Protein AF-A0AAW0E9X4-F1 (afdb_monomer)

Secondary structure (DSSP, 8-state):
--------EEEE--GGGTTSGGGTTHHHHHHHHHHHS-TT--HHHHHHHH-HHHHHHEEEEEEEEE-TTTSSSEEEEEE-HHHHT-TT-EEEEEEEEEE--TT-TTBPPEEEEEEEEESS-SEEEEEEEEEBPPPS---TTPPPPP--EEEEEEEES-S------

Structure (mmCIF, N/CA/C/O backbone):
data_AF-A0AAW0E9X4-F1
#
_entry.id   AF-A0AAW0E9X4-F1
#
loop_
_atom_site.group_PDB
_atom_site.id
_atom_site.type_symbol
_atom_site.label_atom_id
_atom_site.label_alt_id
_atom_site.label_comp_id
_atom_site.label_asym_id
_atom_site.label_entity_id
_atom_site.label_seq_id
_atom_site.pdbx_PDB_ins_code
_atom_site.Cartn_x
_atom_site.Cartn_y
_atom_site.Cartn_z
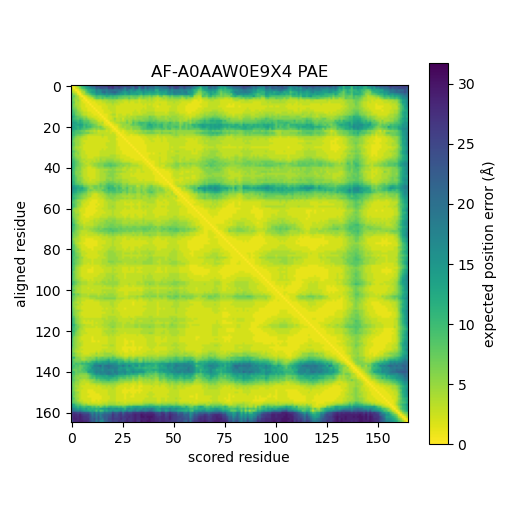_atom_site.occupancy
_atom_site.B_iso_or_equiv
_atom_site.auth_seq_id
_atom_site.auth_comp_id
_atom_site.auth_asym_id
_atom_site.auth_atom_id
_atom_site.pdbx_PDB_model_num
ATOM 1 N N . MET A 1 1 ? -12.246 -3.614 21.001 1.00 43.03 1 MET A N 1
ATOM 2 C CA . MET A 1 1 ? -12.297 -3.566 19.524 1.00 43.03 1 MET A CA 1
ATOM 3 C C . MET A 1 1 ? -10.905 -3.187 19.050 1.00 43.03 1 MET A C 1
ATOM 5 O O . MET A 1 1 ? -10.415 -2.148 19.472 1.00 43.03 1 MET A O 1
ATOM 9 N N . TYR A 1 2 ? -10.231 -4.057 18.302 1.00 52.62 2 TYR A N 1
ATOM 10 C CA . TYR A 1 2 ? -8.864 -3.814 17.832 1.00 52.62 2 TYR A CA 1
ATOM 11 C C . TYR A 1 2 ? -8.893 -2.970 16.558 1.00 52.62 2 TYR A C 1
ATOM 13 O O . TYR A 1 2 ? -9.818 -3.090 15.754 1.00 52.62 2 TYR A O 1
ATOM 21 N N . ARG A 1 3 ? -7.890 -2.111 16.378 1.00 55.78 3 ARG A N 1
ATOM 22 C CA . ARG A 1 3 ? -7.699 -1.325 15.158 1.00 55.78 3 ARG A CA 1
ATOM 23 C C . ARG A 1 3 ? -6.286 -1.575 14.663 1.00 55.78 3 ARG A C 1
ATOM 25 O O . ARG A 1 3 ? -5.348 -1.481 15.448 1.00 55.78 3 ARG A O 1
ATOM 32 N N . ALA A 1 4 ? -6.143 -1.886 13.378 1.00 64.44 4 ALA A N 1
ATOM 33 C CA . ALA A 1 4 ? -4.841 -1.833 12.733 1.00 64.44 4 ALA A CA 1
ATOM 34 C C . ALA A 1 4 ? -4.269 -0.420 12.933 1.00 64.44 4 ALA A C 1
ATOM 36 O O . ALA A 1 4 ? -4.937 0.564 12.608 1.00 64.44 4 ALA A O 1
ATOM 37 N N . ALA A 1 5 ? -3.078 -0.324 13.526 1.00 69.31 5 ALA A N 1
ATOM 38 C CA . ALA A 1 5 ? -2.412 0.956 13.772 1.00 69.31 5 ALA A CA 1
ATOM 39 C C . ALA A 1 5 ? -1.801 1.543 12.485 1.00 69.31 5 ALA A C 1
ATOM 41 O O . ALA A 1 5 ? -1.611 2.753 12.380 1.00 69.31 5 ALA A O 1
ATOM 42 N N . GLY A 1 6 ? -1.533 0.682 11.500 1.00 82.50 6 GLY A N 1
ATOM 43 C CA . GLY A 1 6 ? -0.983 1.023 10.197 1.00 82.50 6 GLY A CA 1
ATOM 44 C C . GLY A 1 6 ? -0.440 -0.219 9.492 1.00 82.50 6 GLY A C 1
ATOM 45 O O . GLY A 1 6 ? -0.751 -1.347 9.875 1.00 82.50 6 GLY A O 1
ATOM 46 N N . ALA A 1 7 ? 0.386 0.004 8.479 1.00 86.81 7 ALA A N 1
ATOM 47 C CA . ALA A 1 7 ? 1.160 -1.007 7.771 1.00 86.81 7 ALA A CA 1
ATOM 48 C C . ALA A 1 7 ? 2.507 -0.402 7.362 1.00 86.81 7 ALA A C 1
ATOM 50 O O . ALA A 1 7 ? 2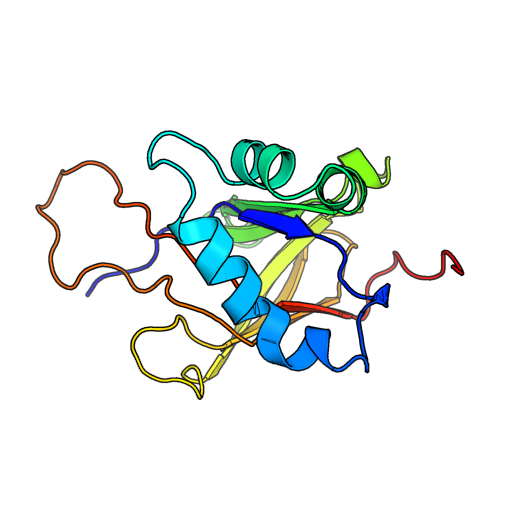.604 0.816 7.229 1.00 86.81 7 ALA A O 1
ATOM 51 N N . VAL A 1 8 ? 3.511 -1.250 7.141 1.00 90.75 8 VAL A N 1
ATOM 52 C CA . VAL A 1 8 ? 4.743 -0.907 6.421 1.00 90.75 8 VAL A CA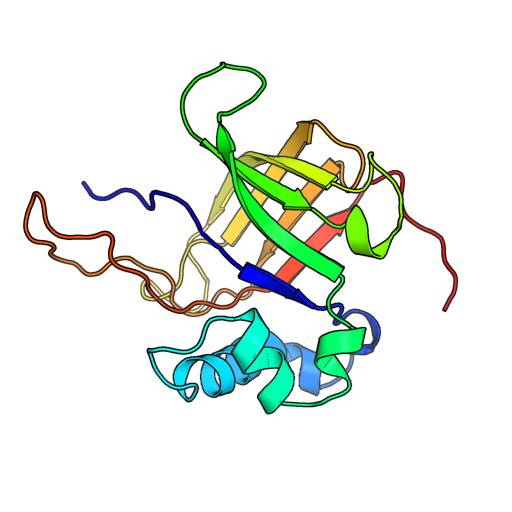 1
ATOM 53 C C . VAL A 1 8 ? 4.926 -1.959 5.334 1.00 90.75 8 VAL A C 1
ATOM 55 O O . VAL A 1 8 ? 4.853 -3.153 5.626 1.00 90.75 8 VAL A O 1
ATOM 58 N N . ALA A 1 9 ? 5.101 -1.538 4.085 1.00 93.00 9 ALA A N 1
ATOM 59 C CA . ALA A 1 9 ? 5.262 -2.443 2.951 1.00 93.00 9 ALA A CA 1
ATOM 60 C C . ALA A 1 9 ? 6.157 -1.840 1.863 1.00 93.00 9 ALA A C 1
ATOM 62 O O . ALA A 1 9 ? 6.306 -0.625 1.764 1.00 93.00 9 ALA A O 1
ATOM 63 N N . GLN A 1 10 ? 6.721 -2.708 1.029 1.00 94.50 10 GLN A N 1
ATOM 64 C CA . GLN A 1 10 ? 7.378 -2.331 -0.221 1.00 94.50 10 GLN A CA 1
ATOM 65 C C . GLN A 1 10 ? 6.374 -2.486 -1.367 1.00 94.50 10 GLN A C 1
ATOM 67 O O . GLN A 1 10 ? 5.588 -3.436 -1.374 1.00 94.50 10 GLN A O 1
ATOM 72 N N . ILE A 1 11 ? 6.396 -1.563 -2.324 1.00 95.56 11 ILE A N 1
ATOM 73 C CA . ILE A 1 11 ? 5.538 -1.599 -3.510 1.00 95.56 11 ILE A CA 1
ATOM 74 C C . ILE A 1 11 ? 6.379 -2.020 -4.702 1.00 95.56 11 ILE A C 1
ATOM 76 O O . ILE A 1 11 ? 7.369 -1.366 -5.007 1.00 95.56 11 ILE A O 1
ATOM 80 N N . ILE A 1 12 ? 5.980 -3.098 -5.369 1.00 93.62 12 ILE A N 1
ATOM 81 C CA . ILE A 1 12 ? 6.652 -3.632 -6.554 1.00 93.62 12 ILE A CA 1
ATOM 82 C C . ILE A 1 12 ? 5.756 -3.400 -7.767 1.00 93.62 12 ILE A C 1
ATOM 84 O O . ILE A 1 12 ? 4.553 -3.658 -7.705 1.00 93.62 12 ILE A O 1
ATOM 88 N N . ASP A 1 13 ? 6.346 -2.938 -8.865 1.00 93.12 13 ASP A N 1
ATOM 89 C CA . ASP A 1 13 ? 5.671 -2.841 -10.150 1.00 93.12 13 ASP A CA 1
ATOM 90 C C . ASP A 1 13 ? 5.450 -4.232 -10.746 1.00 93.12 13 ASP A C 1
ATOM 92 O O . ASP A 1 13 ? 6.392 -4.955 -11.076 1.00 93.12 13 ASP A O 1
ATOM 96 N N . VAL A 1 14 ? 4.181 -4.594 -10.878 1.00 91.00 14 VAL A N 1
ATOM 97 C CA . VAL A 1 14 ? 3.730 -5.852 -11.478 1.00 91.00 14 VAL A CA 1
ATOM 98 C C . VAL A 1 14 ? 2.927 -5.618 -12.759 1.00 91.00 14 VAL A C 1
ATOM 100 O O . VAL A 1 14 ? 2.324 -6.551 -13.289 1.00 91.00 14 VAL A O 1
ATOM 103 N N . SER A 1 15 ? 2.908 -4.383 -13.271 1.00 89.06 15 SER A N 1
ATOM 104 C CA . SER A 1 15 ? 2.096 -3.987 -14.428 1.00 89.06 15 SER A CA 1
ATOM 105 C C . SER A 1 15 ? 2.439 -4.782 -15.690 1.00 89.06 15 SER A C 1
ATOM 107 O O . SER A 1 15 ? 1.540 -5.170 -16.432 1.00 89.06 15 SER A O 1
ATOM 109 N N . CYS A 1 16 ? 3.713 -5.123 -15.894 1.00 86.81 16 CYS A N 1
ATOM 110 C CA . CYS A 1 16 ? 4.168 -5.918 -17.037 1.00 86.81 16 CYS A CA 1
ATOM 111 C C . CYS A 1 16 ? 3.670 -7.373 -17.028 1.00 86.81 16 CYS A C 1
ATOM 113 O O . CYS A 1 16 ? 3.703 -8.032 -18.065 1.00 86.81 16 CYS A O 1
ATOM 115 N N . MET A 1 17 ? 3.206 -7.873 -15.879 1.00 84.88 17 MET A N 1
ATOM 116 C CA . MET A 1 17 ? 2.623 -9.211 -15.755 1.00 84.88 17 MET A CA 1
ATOM 117 C C . MET A 1 17 ? 1.111 -9.205 -16.001 1.00 84.88 17 MET A C 1
ATOM 119 O O . MET A 1 17 ? 0.516 -10.272 -16.149 1.00 84.88 17 MET A O 1
ATOM 123 N N . HIS A 1 18 ? 0.477 -8.028 -16.056 1.00 84.50 18 HIS A N 1
ATOM 124 C CA . HIS A 1 18 ? -0.968 -7.915 -16.204 1.00 84.50 18 HIS A CA 1
ATOM 125 C C . HIS A 1 18 ? -1.478 -8.630 -17.467 1.00 84.50 18 HIS A C 1
ATOM 127 O O . HIS A 1 18 ? -0.906 -8.510 -18.548 1.00 84.50 18 HIS A O 1
ATOM 133 N N . GLY A 1 19 ? -2.565 -9.393 -17.326 1.00 81.00 19 GLY A N 1
ATOM 134 C CA . GLY A 1 19 ? -3.130 -10.220 -18.400 1.00 81.00 19 GLY A CA 1
ATOM 135 C C . GLY A 1 19 ? -2.425 -11.567 -18.615 1.00 81.00 19 GLY A C 1
ATOM 136 O O . GLY A 1 19 ? -2.950 -12.414 -19.337 1.00 81.00 19 GLY A O 1
ATOM 137 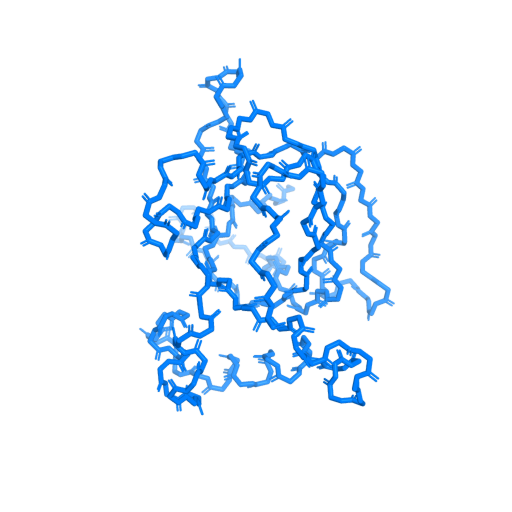N N . GLY A 1 20 ? -1.278 -11.800 -17.971 1.00 82.00 20 GLY A N 1
ATOM 138 C CA . GLY A 1 20 ? -0.638 -13.111 -17.904 1.00 82.00 20 GLY A CA 1
ATOM 139 C C . GLY A 1 20 ? -1.302 -14.032 -16.877 1.00 82.00 20 GLY A C 1
ATOM 140 O O . GLY A 1 20 ? -1.901 -13.577 -15.904 1.00 82.00 20 GLY A O 1
ATOM 141 N N . HIS A 1 21 ? -1.150 -15.347 -17.063 1.00 78.44 21 HIS A N 1
ATOM 142 C CA . HIS A 1 21 ? -1.656 -16.355 -16.121 1.00 78.44 21 HIS A CA 1
ATOM 143 C C . HIS A 1 21 ? -1.069 -16.184 -14.710 1.00 78.44 21 HIS A C 1
ATOM 145 O O . HIS A 1 21 ? -1.751 -16.401 -13.723 1.00 78.44 21 HIS A O 1
ATOM 151 N N . GLU A 1 22 ? 0.188 -15.753 -14.595 1.00 76.56 22 GLU A N 1
ATOM 152 C CA . GLU A 1 22 ? 0.852 -15.570 -13.296 1.00 76.56 22 GLU A CA 1
ATOM 153 C C . GLU A 1 22 ? 0.279 -14.398 -12.481 1.00 76.56 22 GLU A C 1
ATOM 155 O O . GLU A 1 22 ? 0.423 -14.358 -11.260 1.00 76.56 22 GLU A O 1
ATOM 160 N N . PHE A 1 23 ? -0.409 -13.454 -13.133 1.00 85.75 23 PHE A N 1
ATOM 161 C CA . PHE A 1 23 ? -0.961 -12.278 -12.466 1.00 85.75 23 PHE A CA 1
ATOM 162 C C . PHE A 1 23 ? -2.194 -12.595 -11.618 1.00 85.75 23 PHE A C 1
ATOM 164 O O . PHE A 1 23 ? -2.434 -11.911 -10.626 1.00 85.75 23 PHE A O 1
ATOM 171 N N . THR A 1 24 ? -2.968 -13.627 -11.968 1.00 85.06 24 THR A N 1
ATOM 172 C CA . THR A 1 24 ? -4.224 -13.946 -11.264 1.00 85.06 24 THR A CA 1
ATOM 173 C C . THR A 1 24 ? -3.994 -14.342 -9.811 1.00 85.06 24 THR A C 1
ATOM 175 O O . THR A 1 24 ? -4.807 -14.013 -8.951 1.00 85.06 24 THR A O 1
ATOM 178 N N . ASP A 1 25 ? -2.861 -14.985 -9.526 1.00 88.38 25 ASP A N 1
ATOM 179 C CA . ASP A 1 25 ? -2.511 -15.478 -8.193 1.00 88.38 25 ASP A CA 1
ATOM 180 C C . ASP A 1 25 ? -1.302 -14.757 -7.586 1.00 88.38 25 ASP A C 1
ATOM 182 O O 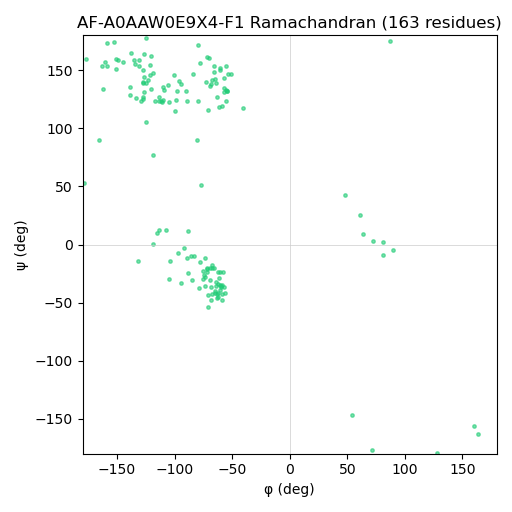. ASP A 1 25 ? -0.772 -15.191 -6.560 1.00 88.38 25 ASP A O 1
ATOM 186 N N . ILE A 1 26 ? -0.876 -13.630 -8.171 1.00 91.25 26 ILE A N 1
ATOM 187 C CA . ILE A 1 26 ? 0.374 -12.954 -7.797 1.00 91.25 26 ILE A CA 1
ATOM 188 C C . ILE A 1 26 ? 0.431 -12.587 -6.312 1.00 91.25 26 ILE A C 1
ATOM 190 O O . ILE A 1 26 ? 1.477 -12.713 -5.678 1.00 91.25 26 ILE A O 1
ATOM 194 N N . ALA A 1 27 ? -0.700 -12.192 -5.720 1.00 92.88 27 ALA A N 1
ATOM 195 C CA . ALA A 1 27 ? -0.764 -11.868 -4.301 1.00 92.88 27 ALA A CA 1
ATOM 196 C C . ALA A 1 27 ? -0.584 -13.104 -3.406 1.00 92.88 27 ALA A C 1
ATOM 198 O O . ALA A 1 27 ? 0.061 -12.999 -2.362 1.00 92.88 27 ALA A O 1
ATOM 199 N N . SER A 1 28 ? -1.115 -14.262 -3.818 1.00 94.06 28 SER A N 1
ATOM 200 C CA . SER A 1 28 ? -0.933 -15.543 -3.121 1.00 94.06 28 SER A CA 1
ATOM 201 C C . SER A 1 28 ? 0.519 -16.008 -3.223 1.00 94.06 28 SER A C 1
ATOM 203 O O . SER A 1 28 ? 1.142 -16.285 -2.204 1.00 94.06 28 SER A O 1
ATOM 205 N N . VAL A 1 29 ? 1.097 -15.983 -4.429 1.00 91.50 29 VAL A N 1
ATOM 206 C CA . VAL A 1 29 ? 2.508 -16.341 -4.653 1.00 91.50 29 VAL A CA 1
ATOM 207 C C . VAL A 1 29 ? 3.431 -15.442 -3.828 1.00 91.50 29 VAL A C 1
ATOM 209 O O . VAL A 1 29 ? 4.304 -15.929 -3.109 1.00 91.50 29 VAL A O 1
ATOM 212 N N . ALA A 1 30 ? 3.208 -14.125 -3.861 1.00 92.12 30 ALA A N 1
ATOM 213 C CA . ALA A 1 30 ? 3.967 -13.180 -3.048 1.00 92.12 30 ALA A CA 1
ATOM 214 C C . ALA A 1 30 ? 3.815 -13.461 -1.543 1.00 92.12 30 ALA A C 1
ATOM 216 O O . ALA A 1 30 ? 4.778 -13.307 -0.791 1.00 92.12 30 ALA A O 1
ATOM 217 N N . TYR A 1 31 ? 2.630 -13.887 -1.096 1.00 94.25 31 TYR A N 1
ATOM 218 C CA . TYR A 1 31 ? 2.382 -14.226 0.303 1.00 94.25 31 TYR A CA 1
ATOM 219 C C . TYR A 1 31 ? 3.144 -15.480 0.741 1.00 94.25 31 TYR A C 1
ATOM 221 O O . TYR A 1 31 ? 3.748 -15.476 1.817 1.00 94.25 31 TYR A O 1
ATOM 229 N N . ASP A 1 32 ? 3.184 -16.518 -0.091 1.00 93.44 32 ASP A N 1
ATOM 230 C CA . ASP A 1 32 ? 3.911 -17.759 0.199 1.00 93.44 32 ASP A CA 1
ATOM 231 C C . ASP A 1 32 ? 5.421 -17.503 0.330 1.00 93.44 32 ASP A C 1
ATOM 233 O O . ASP A 1 32 ? 6.064 -17.955 1.286 1.00 93.44 32 ASP A O 1
ATOM 237 N N . TYR A 1 33 ? 5.989 -16.684 -0.561 1.00 90.69 33 TYR A N 1
ATOM 238 C CA . TYR A 1 33 ? 7.378 -16.232 -0.427 1.00 90.69 33 TYR A CA 1
ATOM 239 C C . TYR A 1 33 ? 7.585 -15.390 0.832 1.00 90.69 33 TYR A C 1
ATOM 241 O O . TYR A 1 33 ? 8.538 -15.612 1.586 1.00 90.69 33 TYR A O 1
ATOM 249 N N . TRP A 1 34 ? 6.692 -14.431 1.088 1.00 92.12 34 TRP A N 1
ATOM 250 C CA . TRP A 1 34 ? 6.845 -13.520 2.216 1.00 92.12 34 TRP A CA 1
ATOM 251 C C . TRP A 1 34 ? 6.758 -14.250 3.555 1.00 92.12 34 TRP A C 1
ATOM 253 O O . TRP A 1 34 ? 7.557 -13.995 4.457 1.00 92.12 34 TRP A O 1
ATOM 263 N N . THR A 1 35 ? 5.838 -15.198 3.698 1.00 92.31 35 THR A N 1
ATOM 264 C CA . THR A 1 35 ? 5.695 -16.006 4.917 1.00 92.31 35 THR A CA 1
ATOM 265 C C . THR A 1 35 ? 6.858 -16.967 5.131 1.00 92.31 35 THR A C 1
ATOM 267 O O . THR A 1 35 ? 7.244 -17.171 6.283 1.00 92.31 35 THR A O 1
ATOM 270 N N . SER A 1 36 ? 7.484 -17.446 4.055 1.00 91.44 36 SER A N 1
ATOM 271 C CA . SER A 1 36 ? 8.699 -18.269 4.111 1.00 91.44 36 SER A CA 1
ATOM 272 C C . SER A 1 36 ? 9.956 -17.488 4.522 1.00 91.44 36 SER A C 1
ATOM 274 O O . SER A 1 36 ? 10.929 -18.090 4.978 1.00 91.44 36 SER A O 1
ATOM 276 N N . ALA A 1 37 ? 9.960 -16.155 4.390 1.00 90.62 37 ALA A N 1
ATOM 277 C CA . ALA A 1 37 ? 11.093 -15.335 4.813 1.00 90.62 37 ALA A CA 1
ATOM 278 C C . ALA A 1 37 ? 11.302 -15.402 6.344 1.00 90.62 37 ALA A C 1
ATOM 280 O O . ALA A 1 37 ? 10.316 -15.381 7.095 1.00 90.62 37 ALA A O 1
ATOM 281 N N . PRO A 1 38 ? 12.554 -15.417 6.842 1.00 89.56 38 PRO A N 1
ATOM 282 C CA . PRO A 1 38 ? 12.833 -15.416 8.276 1.00 89.56 38 PRO A CA 1
ATOM 283 C C . PRO A 1 38 ? 12.133 -14.269 9.016 1.00 89.56 38 PRO A C 1
ATOM 285 O O . PRO A 1 38 ? 11.984 -13.171 8.488 1.00 89.56 38 PRO A O 1
ATOM 288 N N . SER A 1 39 ? 11.719 -14.494 10.265 1.00 85.69 39 SER A N 1
ATOM 289 C CA . SER A 1 39 ? 10.959 -13.502 11.045 1.00 85.69 39 SER A CA 1
ATOM 290 C C . SER A 1 39 ? 11.742 -12.232 11.391 1.00 85.69 39 SER A C 1
ATOM 292 O O . SER A 1 39 ? 11.130 -11.221 11.712 1.00 85.69 39 SER A O 1
ATOM 294 N N . HIS A 1 40 ? 13.076 -12.288 11.353 1.00 85.75 40 HIS A N 1
ATOM 295 C CA . HIS A 1 40 ? 13.949 -11.134 11.582 1.00 85.75 40 HIS A CA 1
ATOM 296 C C . HIS A 1 40 ? 14.141 -10.268 10.332 1.00 85.75 40 HIS A C 1
ATOM 298 O O . HIS A 1 40 ? 14.736 -9.203 10.433 1.00 85.75 40 HIS A O 1
ATOM 304 N N . MET A 1 41 ? 13.682 -10.743 9.172 1.00 89.56 41 MET A N 1
ATOM 305 C CA . MET A 1 41 ? 13.876 -10.083 7.892 1.00 89.56 41 MET A CA 1
ATOM 306 C C . MET A 1 41 ? 12.718 -9.127 7.615 1.00 89.56 41 MET A C 1
ATOM 308 O O . MET A 1 41 ? 11.549 -9.513 7.729 1.00 89.56 41 MET A O 1
ATOM 312 N N . ASP A 1 42 ? 13.032 -7.895 7.220 1.00 89.00 42 ASP A N 1
ATOM 313 C CA . ASP A 1 42 ? 12.007 -6.962 6.753 1.00 89.00 42 ASP A CA 1
ATOM 314 C C . ASP A 1 42 ? 11.601 -7.239 5.290 1.00 89.00 42 ASP A C 1
ATOM 316 O O . ASP A 1 42 ? 12.190 -8.064 4.585 1.00 89.00 42 ASP A O 1
ATOM 320 N N . ALA A 1 43 ? 10.550 -6.563 4.816 1.00 87.38 43 ALA A N 1
ATOM 321 C CA . ALA A 1 43 ? 10.048 -6.774 3.458 1.00 87.38 43 ALA A CA 1
ATOM 322 C C . ALA A 1 43 ? 11.091 -6.413 2.384 1.00 87.38 43 ALA A C 1
ATOM 324 O O . ALA A 1 43 ? 11.161 -7.066 1.343 1.00 87.38 43 ALA A O 1
ATOM 325 N N . LYS A 1 44 ? 11.923 -5.396 2.631 1.00 87.56 44 LYS A N 1
ATOM 326 C CA . LYS A 1 44 ? 12.942 -4.928 1.688 1.00 87.56 44 LYS A CA 1
ATOM 327 C C . LYS A 1 44 ? 14.080 -5.937 1.570 1.00 87.56 44 LYS A C 1
ATOM 329 O O . LYS A 1 44 ? 14.534 -6.235 0.467 1.00 87.56 44 LYS A O 1
ATOM 334 N N . GLU A 1 45 ? 14.527 -6.481 2.694 1.00 88.44 45 GLU A N 1
ATOM 335 C CA . GLU A 1 45 ? 15.493 -7.570 2.750 1.00 88.44 45 GLU A CA 1
ATOM 336 C C . GLU A 1 45 ? 14.953 -8.830 2.079 1.00 88.44 45 GLU A C 1
ATOM 338 O O . GLU A 1 45 ? 15.666 -9.424 1.270 1.00 88.44 45 GLU A O 1
ATOM 343 N N . ALA A 1 46 ? 13.701 -9.212 2.339 1.00 88.25 46 ALA A N 1
ATOM 344 C CA . ALA A 1 46 ? 13.117 -10.404 1.729 1.00 88.25 46 ALA A CA 1
ATOM 345 C C . ALA A 1 46 ? 13.030 -10.301 0.207 1.00 88.25 46 ALA A C 1
ATOM 347 O O . ALA A 1 46 ? 13.411 -11.244 -0.485 1.00 88.25 46 ALA A O 1
ATOM 348 N N . ILE A 1 47 ? 12.634 -9.144 -0.327 1.00 87.31 47 ILE A N 1
ATOM 349 C CA . ILE A 1 47 ? 12.572 -8.913 -1.777 1.00 87.31 47 ILE A CA 1
ATOM 350 C C . ILE A 1 47 ? 13.925 -9.165 -2.454 1.00 87.31 47 ILE A C 1
ATOM 352 O O . ILE A 1 47 ? 13.969 -9.822 -3.496 1.00 87.31 47 ILE A O 1
ATOM 356 N N . ARG A 1 48 ? 15.032 -8.722 -1.840 1.00 85.19 48 ARG A N 1
ATOM 357 C CA . ARG A 1 48 ? 16.386 -8.957 -2.373 1.00 85.19 48 ARG A CA 1
ATOM 358 C C . ARG A 1 48 ? 16.753 -10.439 -2.467 1.00 85.19 48 ARG A C 1
ATOM 360 O O . ARG A 1 48 ? 17.541 -10.808 -3.332 1.00 85.19 48 ARG A O 1
ATOM 367 N N . HIS A 1 49 ? 16.194 -11.277 -1.595 1.00 83.06 49 HIS A N 1
ATOM 368 C CA . HIS A 1 49 ? 16.474 -12.714 -1.564 1.00 83.06 49 HIS A CA 1
ATOM 369 C C . HIS A 1 49 ? 15.558 -13.530 -2.482 1.00 83.06 49 HIS A C 1
ATOM 371 O O . HIS A 1 49 ? 15.956 -14.612 -2.906 1.00 83.06 49 HIS A O 1
ATOM 377 N N . VAL A 1 50 ? 14.356 -13.033 -2.802 1.00 78.94 50 VAL A N 1
ATOM 378 C CA . VAL A 1 50 ? 13.419 -13.735 -3.696 1.00 78.94 50 VAL A CA 1
ATOM 379 C C . VAL A 1 50 ? 13.927 -13.706 -5.133 1.00 78.94 50 VAL A C 1
ATOM 381 O O . VAL A 1 50 ? 14.047 -14.754 -5.765 1.00 78.94 50 VAL A O 1
ATOM 384 N N . HIS A 1 51 ? 14.234 -12.519 -5.665 1.00 75.81 51 HIS A N 1
ATOM 385 C CA . HIS A 1 51 ? 14.769 -12.401 -7.017 1.00 75.81 51 HIS A CA 1
ATOM 386 C C . HIS A 1 51 ? 15.435 -11.031 -7.248 1.00 75.81 51 HIS A C 1
ATOM 388 O O . HIS A 1 51 ? 14.804 -10.006 -6.980 1.00 75.81 51 HIS A O 1
ATOM 394 N N . PRO A 1 52 ? 16.648 -10.962 -7.838 1.00 73.75 52 PRO A N 1
ATOM 395 C CA . PRO A 1 52 ? 17.359 -9.694 -8.058 1.00 73.75 52 PRO A CA 1
ATOM 396 C C . PRO A 1 52 ? 16.597 -8.658 -8.899 1.00 73.75 52 PRO A C 1
ATOM 398 O O . PRO A 1 52 ? 16.867 -7.462 -8.812 1.00 73.75 52 PRO A O 1
ATOM 401 N N . VAL A 1 53 ? 15.653 -9.097 -9.741 1.00 81.44 53 VAL A N 1
ATOM 402 C CA . VAL A 1 53 ? 14.831 -8.178 -10.552 1.00 81.44 53 VAL A CA 1
ATOM 403 C C . VAL A 1 53 ? 13.758 -7.488 -9.714 1.00 81.44 53 VAL A C 1
ATOM 405 O O . VAL A 1 53 ? 13.433 -6.343 -10.013 1.00 81.44 53 VAL A O 1
ATOM 408 N N . LEU A 1 54 ? 13.247 -8.115 -8.648 1.00 82.38 54 LEU A N 1
ATOM 409 C CA . LEU A 1 54 ? 12.179 -7.510 -7.846 1.00 82.38 54 LEU A CA 1
ATOM 410 C C . LEU A 1 54 ? 12.647 -6.227 -7.159 1.00 82.38 54 LEU A C 1
ATOM 412 O O . LEU A 1 54 ? 11.894 -5.265 -7.121 1.00 82.38 54 LEU A O 1
ATOM 416 N N . GLU A 1 55 ? 13.910 -6.160 -6.728 1.00 83.88 55 GLU A N 1
ATOM 417 C CA . GLU A 1 55 ? 14.483 -4.923 -6.182 1.00 83.88 55 GLU A CA 1
ATOM 418 C C . GLU A 1 55 ? 14.475 -3.775 -7.206 1.00 83.88 55 GLU A C 1
ATOM 420 O O . GLU A 1 55 ? 14.237 -2.625 -6.845 1.00 83.88 55 GLU A O 1
ATOM 425 N N . ARG A 1 56 ? 14.678 -4.072 -8.497 1.00 85.94 56 ARG A N 1
ATOM 426 C CA . ARG A 1 56 ? 14.621 -3.064 -9.574 1.00 85.94 56 ARG A CA 1
ATOM 427 C C . ARG A 1 56 ? 13.193 -2.635 -9.908 1.00 85.94 56 ARG A C 1
ATOM 429 O O . ARG A 1 56 ? 12.994 -1.529 -10.413 1.00 85.94 56 ARG A O 1
ATOM 436 N N . LEU A 1 57 ? 12.230 -3.519 -9.657 1.00 90.81 57 LEU A N 1
ATOM 437 C CA . LEU A 1 57 ? 10.803 -3.268 -9.834 1.00 90.81 57 LEU A CA 1
ATOM 438 C C . LEU A 1 57 ? 10.175 -2.593 -8.607 1.00 90.81 57 LEU A C 1
ATOM 440 O O . LEU A 1 57 ? 9.045 -2.125 -8.699 1.00 90.81 57 LEU A O 1
ATOM 444 N N . THR A 1 58 ? 10.880 -2.492 -7.476 1.00 92.81 58 THR A N 1
ATOM 445 C CA . THR A 1 58 ? 10.397 -1.740 -6.315 1.00 92.81 58 THR A CA 1
ATOM 446 C C . THR A 1 58 ? 10.211 -0.262 -6.673 1.00 92.81 58 THR A C 1
ATOM 448 O O . THR A 1 58 ? 11.158 0.446 -7.027 1.00 92.81 58 THR A O 1
ATOM 451 N N . LEU A 1 59 ? 8.969 0.206 -6.568 1.00 94.44 59 LEU A N 1
ATOM 452 C CA . LEU A 1 59 ? 8.547 1.578 -6.837 1.00 94.44 59 LEU A CA 1
ATOM 453 C C . LEU A 1 59 ? 8.727 2.496 -5.628 1.00 94.44 59 LEU A C 1
ATOM 455 O O . LEU A 1 59 ? 8.975 3.687 -5.790 1.00 94.44 59 LEU A O 1
ATOM 459 N N . GLY A 1 60 ? 8.619 1.948 -4.421 1.00 94.56 60 GLY A N 1
ATOM 460 C CA . GLY A 1 60 ? 8.744 2.719 -3.193 1.00 94.56 60 GLY A CA 1
ATOM 461 C C . GLY A 1 60 ? 8.117 2.023 -1.998 1.00 94.56 60 GLY A C 1
ATOM 462 O O . GLY A 1 60 ? 7.967 0.798 -1.976 1.00 94.56 60 GLY A O 1
ATOM 463 N N . GLU A 1 61 ? 7.746 2.817 -1.002 1.00 95.75 61 GLU A N 1
ATOM 464 C CA . GLU A 1 61 ? 7.296 2.318 0.295 1.00 95.75 61 GLU A CA 1
ATOM 465 C C . GLU A 1 61 ? 5.863 2.750 0.590 1.00 95.75 61 GLU A C 1
ATOM 467 O O . GLU A 1 61 ? 5.414 3.832 0.208 1.00 95.75 61 GLU A O 1
ATOM 472 N N . HIS A 1 62 ? 5.145 1.892 1.301 1.00 96.44 62 HIS A N 1
ATOM 473 C CA . HIS A 1 62 ? 3.837 2.183 1.854 1.00 96.44 62 HIS A CA 1
ATOM 474 C C . HIS A 1 62 ? 3.919 2.198 3.375 1.00 96.44 62 HIS A C 1
ATOM 476 O O . HIS A 1 62 ? 4.389 1.235 3.978 1.00 96.44 62 HIS A O 1
ATOM 482 N N . TYR A 1 63 ? 3.457 3.281 3.989 1.00 95.25 63 TYR A N 1
ATOM 483 C CA . TYR A 1 63 ? 3.457 3.465 5.437 1.00 95.25 63 TYR A CA 1
ATOM 484 C C . TYR A 1 63 ? 2.336 4.410 5.868 1.00 95.25 63 TYR A C 1
ATOM 486 O O . TYR A 1 63 ? 1.619 4.956 5.036 1.00 95.25 63 TYR A O 1
ATOM 494 N N . PHE A 1 64 ? 2.134 4.588 7.172 1.00 95.00 64 PHE A N 1
ATOM 495 C CA . PHE A 1 64 ? 1.115 5.495 7.700 1.00 95.00 64 PHE A CA 1
ATOM 496 C C . PHE A 1 64 ? 1.770 6.756 8.264 1.00 95.00 64 PHE A C 1
ATOM 498 O O . PHE A 1 64 ? 2.783 6.681 8.957 1.00 95.00 64 PHE A O 1
ATOM 505 N N . VAL A 1 65 ? 1.170 7.909 7.982 1.00 95.44 65 VAL A N 1
ATOM 506 C CA . VAL A 1 65 ? 1.588 9.228 8.481 1.00 95.44 65 VAL A CA 1
ATOM 507 C C . VAL A 1 65 ? 0.463 9.864 9.283 1.00 95.44 65 VAL A C 1
ATOM 509 O O . VAL A 1 65 ? -0.691 9.457 9.150 1.00 95.44 65 VAL A O 1
ATOM 512 N N . THR A 1 66 ? 0.764 10.877 10.097 1.00 95.19 66 THR A N 1
ATOM 513 C CA . THR A 1 66 ? -0.283 11.724 10.686 1.00 95.19 66 THR A CA 1
ATOM 514 C C . THR A 1 66 ? -1.141 12.310 9.571 1.00 95.19 66 THR A C 1
ATOM 516 O O . THR A 1 66 ? -0.599 12.801 8.580 1.00 95.19 66 THR A O 1
ATOM 519 N N . ASN A 1 67 ? -2.466 12.249 9.718 1.00 93.81 67 ASN A N 1
ATOM 520 C CA . ASN A 1 67 ? -3.370 12.785 8.706 1.00 93.81 67 ASN A CA 1
ATOM 521 C C . ASN A 1 67 ? -3.095 14.296 8.509 1.00 93.81 67 ASN A C 1
ATOM 523 O O . ASN A 1 67 ? -3.236 15.060 9.470 1.00 93.81 67 ASN A O 1
ATOM 527 N N . PRO A 1 68 ? -2.702 14.733 7.296 1.00 93.19 68 PRO A N 1
ATOM 528 C CA . PRO A 1 68 ? -2.323 16.119 7.037 1.00 93.19 68 PRO A CA 1
ATOM 529 C C . PRO A 1 68 ? -3.509 17.094 7.044 1.00 93.19 68 PRO A C 1
ATOM 531 O O . PRO A 1 68 ? -3.304 18.274 7.307 1.00 93.19 68 PRO A O 1
ATOM 534 N N . GLU A 1 69 ? -4.737 16.630 6.795 1.00 93.25 69 GLU A N 1
ATOM 535 C CA . GLU A 1 69 ? -5.938 17.477 6.798 1.00 93.25 69 GLU A CA 1
ATOM 536 C C . GLU A 1 69 ? -6.430 17.772 8.220 1.00 93.25 69 GLU A C 1
ATOM 538 O O . GLU A 1 69 ? -6.894 18.873 8.510 1.00 93.25 69 GLU A O 1
ATOM 543 N N . THR A 1 70 ? -6.342 16.790 9.123 1.00 92.31 70 THR A N 1
ATOM 544 C CA . THR A 1 70 ? -6.885 16.896 10.491 1.00 92.31 70 THR A CA 1
ATOM 545 C C . THR A 1 70 ? -5.819 17.134 11.559 1.00 92.31 70 THR A C 1
ATOM 547 O O . THR A 1 70 ? -6.166 17.417 12.708 1.00 92.31 70 THR A O 1
ATOM 550 N N . GLY A 1 71 ? -4.536 16.930 11.240 1.00 92.38 71 GLY A N 1
ATOM 551 C CA . GLY A 1 71 ? -3.429 16.957 12.202 1.00 92.38 71 GLY A CA 1
ATOM 552 C C . GLY A 1 71 ? -3.494 15.862 13.278 1.00 92.38 71 GLY A C 1
ATOM 553 O O . GLY A 1 71 ? -2.744 15.908 14.251 1.00 92.38 71 GLY A O 1
ATOM 554 N N . SER A 1 72 ? -4.402 14.889 13.147 1.00 90.94 72 SER A N 1
ATOM 555 C CA . SER A 1 72 ? -4.654 13.843 14.146 1.00 90.94 72 SER A CA 1
ATOM 556 C C . SER A 1 72 ? -5.145 12.545 13.504 1.00 90.94 72 SER A C 1
ATOM 558 O O . SER A 1 72 ? -5.791 12.547 12.458 1.00 90.94 72 SER A O 1
ATOM 560 N N . GLY A 1 73 ? -4.855 11.407 14.139 1.00 89.62 73 GLY A N 1
ATOM 561 C CA . GLY A 1 73 ? -5.055 10.098 13.512 1.00 89.62 73 GLY A CA 1
ATOM 562 C C . GLY A 1 73 ? -4.035 9.833 12.401 1.00 89.62 73 GLY A C 1
ATOM 563 O O . GLY A 1 73 ? -3.123 10.629 12.179 1.00 89.62 73 GLY A O 1
ATOM 564 N N . THR A 1 74 ? -4.170 8.695 11.723 1.00 93.00 74 THR A N 1
ATOM 565 C CA . THR A 1 74 ? -3.219 8.257 10.698 1.00 93.00 74 THR A CA 1
ATOM 566 C C . THR A 1 74 ? -3.882 8.058 9.341 1.00 93.00 74 THR A C 1
ATOM 568 O O . THR A 1 74 ? -5.033 7.622 9.257 1.00 93.00 74 THR A O 1
ATOM 571 N N . SER A 1 75 ? -3.129 8.355 8.284 1.00 95.56 75 SER A N 1
ATOM 572 C CA . SER A 1 75 ? -3.511 8.145 6.891 1.00 95.56 75 SER A CA 1
ATOM 573 C C . SER A 1 75 ? -2.453 7.303 6.173 1.00 95.56 75 SER A C 1
ATOM 575 O O . SER A 1 75 ? -1.258 7.514 6.400 1.00 95.56 75 SER A O 1
ATOM 577 N N . PRO A 1 76 ? -2.858 6.352 5.315 1.00 96.75 76 PRO A N 1
ATOM 578 C CA . PRO A 1 76 ? -1.933 5.614 4.468 1.00 96.75 76 PRO A CA 1
ATOM 579 C C . PRO A 1 76 ? -1.241 6.538 3.461 1.00 96.75 76 PRO A C 1
ATOM 581 O O . PRO A 1 76 ? -1.882 7.397 2.855 1.00 96.75 76 PRO A O 1
ATOM 584 N N . ARG A 1 77 ? 0.055 6.316 3.255 1.00 97.50 77 ARG A N 1
ATOM 585 C CA . ARG A 1 77 ? 0.907 6.993 2.281 1.00 97.50 77 ARG A CA 1
ATOM 586 C C . ARG A 1 77 ? 1.631 5.968 1.420 1.00 97.50 77 ARG A C 1
ATOM 588 O O . ARG A 1 77 ? 2.100 4.954 1.933 1.00 97.50 77 ARG A O 1
ATOM 595 N N . TRP A 1 78 ? 1.725 6.241 0.128 1.00 97.88 78 TRP A N 1
ATOM 596 C CA . TRP A 1 78 ? 2.587 5.542 -0.820 1.00 97.88 78 TRP A CA 1
ATOM 597 C C . TRP A 1 78 ? 3.591 6.553 -1.344 1.00 97.88 78 TRP A C 1
ATOM 599 O O . TRP A 1 78 ? 3.192 7.610 -1.830 1.00 97.88 78 TRP A O 1
ATOM 609 N N . ASP A 1 79 ? 4.874 6.262 -1.190 1.00 97.12 79 ASP A N 1
ATOM 610 C CA . ASP A 1 79 ? 5.951 7.212 -1.440 1.00 97.12 79 ASP A CA 1
ATOM 611 C C . ASP A 1 79 ? 6.946 6.641 -2.447 1.00 97.12 79 ASP A C 1
ATOM 613 O O . ASP A 1 79 ? 7.708 5.722 -2.135 1.00 97.12 79 ASP A O 1
ATOM 617 N N . PHE A 1 80 ? 6.897 7.157 -3.677 1.00 96.50 80 PHE A N 1
ATOM 618 C CA . PHE A 1 80 ? 7.760 6.759 -4.795 1.00 96.50 80 PHE A CA 1
ATOM 619 C C . PHE A 1 80 ? 8.797 7.851 -5.107 1.00 96.50 80 PHE A C 1
ATOM 621 O O . PHE A 1 80 ? 9.469 7.807 -6.143 1.00 96.50 80 PHE A O 1
ATOM 628 N N . THR A 1 81 ? 8.954 8.840 -4.219 1.00 95.69 81 THR A N 1
ATOM 629 C CA . THR A 1 81 ? 9.765 10.042 -4.466 1.00 95.69 81 THR A CA 1
ATOM 630 C C . THR A 1 81 ? 11.220 9.705 -4.771 1.00 95.69 81 THR A C 1
ATOM 632 O O . THR A 1 81 ? 11.784 10.224 -5.734 1.00 95.69 81 THR A O 1
ATOM 635 N N . ALA A 1 82 ? 11.811 8.768 -4.023 1.00 93.25 82 ALA A N 1
ATOM 636 C CA . ALA A 1 82 ? 13.182 8.313 -4.235 1.00 93.25 82 ALA A CA 1
ATOM 637 C C . ALA A 1 82 ? 13.369 7.609 -5.589 1.00 93.25 82 ALA A C 1
ATOM 639 O O . ALA A 1 82 ? 14.374 7.818 -6.266 1.00 93.25 82 ALA A O 1
ATOM 640 N N . ARG A 1 83 ? 12.396 6.789 -6.005 1.00 92.50 83 ARG A N 1
ATOM 641 C CA . ARG A 1 83 ? 12.468 6.013 -7.250 1.00 92.50 83 ARG A CA 1
ATOM 642 C C . ARG A 1 83 ? 12.277 6.876 -8.491 1.00 92.50 83 ARG A C 1
ATOM 644 O O . ARG A 1 83 ? 12.877 6.580 -9.529 1.00 92.50 83 ARG A O 1
ATOM 651 N N . LEU A 1 84 ? 11.413 7.884 -8.395 1.00 91.06 84 LEU A N 1
ATOM 652 C CA . LEU A 1 84 ? 11.064 8.776 -9.501 1.00 91.06 84 LEU A CA 1
ATOM 653 C C . LEU A 1 84 ? 11.863 10.087 -9.492 1.00 91.06 84 LEU A C 1
ATOM 655 O O . LEU A 1 84 ? 11.767 10.857 -10.444 1.00 91.06 84 LEU A O 1
ATOM 659 N N . GLY A 1 85 ? 12.655 10.350 -8.447 1.00 93.00 85 GLY A N 1
ATOM 660 C CA . GLY A 1 85 ? 13.423 11.589 -8.309 1.00 93.00 85 GLY A CA 1
ATOM 661 C C . GLY A 1 85 ? 12.540 12.839 -8.261 1.00 93.00 85 GLY A C 1
ATOM 662 O O . GLY A 1 85 ? 12.980 13.917 -8.654 1.00 93.00 85 GLY A O 1
ATOM 663 N N . ASN A 1 86 ? 11.287 12.694 -7.824 1.00 92.25 86 ASN A N 1
ATOM 664 C CA . ASN A 1 86 ? 10.291 13.756 -7.832 1.00 92.25 86 ASN A CA 1
ATOM 665 C C . ASN A 1 86 ? 9.643 13.879 -6.443 1.00 92.25 86 ASN A C 1
ATOM 667 O O . ASN A 1 86 ? 9.092 12.891 -5.964 1.00 92.25 86 ASN A O 1
ATOM 671 N N . PRO A 1 87 ? 9.670 15.058 -5.796 1.00 93.44 87 PRO A N 1
ATOM 672 C CA . PRO A 1 87 ? 9.120 15.239 -4.450 1.00 93.44 87 PRO A CA 1
ATOM 673 C C . PRO A 1 87 ? 7.593 15.097 -4.374 1.00 93.44 87 PRO A C 1
ATOM 675 O O . PRO A 1 87 ? 7.075 14.827 -3.297 1.00 93.44 87 PRO A O 1
ATOM 678 N N . GLU A 1 88 ? 6.881 15.232 -5.494 1.00 91.88 88 GLU A N 1
ATOM 679 C CA . GLU A 1 88 ? 5.422 15.090 -5.584 1.00 91.88 88 GLU A CA 1
ATOM 680 C C . GLU A 1 88 ? 4.979 13.657 -5.928 1.00 91.88 88 GLU A C 1
ATOM 682 O O . GLU A 1 88 ? 3.783 13.361 -5.940 1.00 91.88 88 GLU A O 1
ATOM 687 N N . ALA A 1 89 ? 5.927 12.742 -6.170 1.00 95.25 89 ALA A N 1
ATOM 688 C CA . ALA A 1 89 ? 5.665 11.332 -6.461 1.00 95.25 89 ALA A CA 1
ATOM 689 C C . ALA A 1 89 ? 5.310 10.524 -5.199 1.00 95.25 89 ALA A C 1
ATOM 691 O O . ALA A 1 89 ? 5.875 9.468 -4.918 1.00 95.25 89 ALA A O 1
ATOM 692 N N . TYR A 1 90 ? 4.353 11.023 -4.429 1.00 97.25 90 TYR A N 1
ATOM 693 C CA . TYR A 1 90 ? 3.707 10.304 -3.342 1.00 97.25 90 TYR A CA 1
ATOM 694 C C . TYR A 1 90 ? 2.203 10.564 -3.376 1.00 97.25 90 TYR A C 1
ATOM 696 O O . TYR A 1 90 ? 1.730 11.500 -4.018 1.00 97.25 90 TYR A O 1
ATOM 704 N N . VAL A 1 91 ? 1.449 9.749 -2.652 1.00 97.75 91 VAL A N 1
ATOM 705 C CA . VAL A 1 91 ? 0.054 10.034 -2.317 1.00 97.75 91 VAL A CA 1
ATOM 706 C C . VAL A 1 91 ? -0.192 9.641 -0.873 1.00 97.75 91 VAL A C 1
ATOM 708 O O . VAL A 1 91 ? 0.125 8.526 -0.460 1.00 97.75 91 VAL A O 1
ATOM 711 N N . THR A 1 92 ? -0.753 10.560 -0.101 1.00 97.94 92 THR A N 1
ATOM 712 C CA . THR A 1 92 ? -1.424 10.261 1.163 1.00 97.94 92 THR A CA 1
ATOM 713 C C . THR A 1 92 ? -2.916 10.204 0.869 1.00 97.94 92 THR A C 1
ATOM 715 O O . THR A 1 92 ? -3.438 11.111 0.223 1.00 97.94 92 THR A O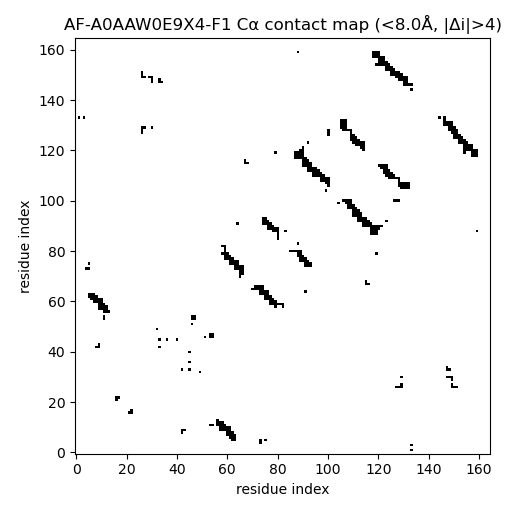 1
ATOM 718 N N . ALA A 1 93 ? -3.607 9.165 1.332 1.00 97.38 93 ALA A N 1
ATOM 719 C CA . ALA A 1 93 ? -5.009 8.933 0.990 1.00 97.38 93 ALA A CA 1
ATOM 720 C C . ALA A 1 93 ? -5.902 8.748 2.221 1.00 97.38 93 ALA A C 1
ATOM 722 O O . ALA A 1 93 ? -5.434 8.452 3.322 1.00 97.38 93 ALA A O 1
ATOM 723 N N . ALA A 1 94 ? -7.212 8.858 2.017 1.00 96.56 94 ALA A N 1
ATOM 724 C CA . ALA A 1 94 ? -8.237 8.548 3.005 1.00 96.56 94 ALA A CA 1
ATOM 725 C C . ALA A 1 94 ? -9.206 7.486 2.469 1.00 96.56 94 ALA A C 1
ATOM 727 O O . ALA A 1 94 ? -9.595 7.501 1.301 1.00 96.56 94 ALA A O 1
ATOM 728 N N . LYS A 1 95 ? -9.637 6.562 3.339 1.00 95.75 95 LYS A N 1
ATOM 729 C CA . LYS A 1 95 ? -10.634 5.541 2.983 1.00 95.75 95 LYS A CA 1
ATOM 730 C C . LYS A 1 95 ? -11.963 6.214 2.627 1.00 95.75 95 LYS A C 1
ATOM 732 O O . LYS A 1 95 ? -12.520 6.943 3.446 1.00 95.75 95 LYS A O 1
ATOM 737 N N . LYS A 1 96 ? -12.505 5.891 1.453 1.00 97.44 96 LYS A N 1
ATOM 738 C CA . LYS A 1 96 ? -13.870 6.261 1.041 1.00 97.44 96 LYS A CA 1
ATOM 739 C C . LYS A 1 96 ? -14.834 5.085 1.092 1.00 97.44 96 LYS A C 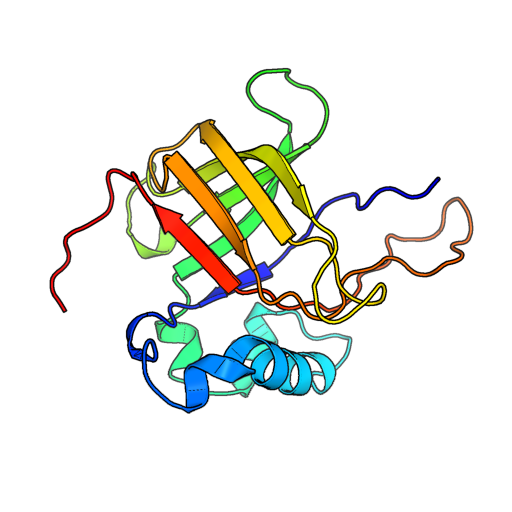1
ATOM 741 O O . LYS A 1 96 ? -16.010 5.272 1.383 1.00 97.44 96 LYS A O 1
ATOM 746 N N . GLY A 1 97 ? -14.335 3.871 0.879 1.00 97.12 97 GLY A N 1
ATOM 747 C CA . GLY A 1 97 ? -15.146 2.661 0.920 1.00 97.12 97 GLY A CA 1
ATOM 748 C C . GLY A 1 97 ? -14.311 1.412 1.153 1.00 97.12 97 GLY A C 1
ATOM 749 O O . GLY A 1 97 ? -13.081 1.451 1.206 1.00 97.12 97 GLY A O 1
ATOM 750 N N . GLY A 1 98 ? -14.987 0.288 1.338 1.00 96.88 98 GLY A N 1
ATOM 751 C CA . GLY A 1 98 ? -14.338 -1.011 1.404 1.00 96.88 98 GLY A CA 1
ATOM 752 C C . GLY A 1 98 ? -15.343 -2.138 1.556 1.00 96.88 98 GLY A C 1
ATOM 753 O O . GLY A 1 98 ? -16.475 -1.912 1.985 1.00 96.88 98 GLY A O 1
ATOM 754 N N . ILE A 1 99 ? -14.901 -3.335 1.203 1.00 97.38 99 ILE A N 1
ATOM 755 C CA . ILE A 1 99 ? -15.669 -4.574 1.309 1.00 97.38 99 ILE A CA 1
ATOM 756 C C . ILE A 1 99 ? -14.784 -5.653 1.926 1.00 97.38 99 ILE A C 1
ATOM 758 O O . ILE A 1 99 ? -13.557 -5.590 1.826 1.00 97.38 99 ILE A O 1
ATOM 762 N N . ALA A 1 100 ? -15.405 -6.651 2.551 1.00 97.56 100 ALA A N 1
ATOM 763 C CA . ALA A 1 100 ? -14.677 -7.824 3.015 1.00 97.56 100 ALA A CA 1
ATOM 764 C C . ALA A 1 100 ? -13.944 -8.483 1.836 1.00 97.56 100 ALA A C 1
ATOM 766 O O . ALA A 1 100 ? -14.472 -8.527 0.722 1.00 97.56 100 ALA A O 1
ATOM 767 N N . ALA A 1 101 ? -12.740 -8.998 2.090 1.00 96.56 101 ALA A N 1
ATOM 768 C CA . ALA A 1 101 ? -12.001 -9.746 1.085 1.00 96.56 101 ALA A CA 1
ATOM 769 C C . ALA A 1 101 ? -12.841 -10.949 0.598 1.00 96.56 101 ALA A C 1
ATOM 771 O O . ALA A 1 101 ? -13.353 -11.704 1.434 1.00 96.56 101 ALA A O 1
ATOM 772 N N . PRO A 1 102 ? -12.978 -11.169 -0.724 1.00 96.12 102 PRO A N 1
ATOM 773 C CA . PRO A 1 102 ? -13.758 -12.289 -1.261 1.00 96.12 102 PRO A CA 1
ATOM 774 C C . PRO A 1 102 ? -13.248 -13.670 -0.830 1.00 96.12 102 PRO A C 1
ATOM 776 O O . PRO A 1 102 ? -14.006 -14.635 -0.805 1.00 96.12 102 PRO A O 1
ATOM 779 N N . THR A 1 103 ? -11.968 -13.761 -0.474 1.00 94.31 103 THR A N 1
ATOM 780 C CA . THR A 1 103 ? -11.282 -14.979 -0.032 1.00 94.31 103 THR A CA 1
ATOM 781 C C . THR A 1 103 ? -11.587 -15.363 1.417 1.00 94.31 103 THR A C 1
ATOM 783 O O . THR A 1 103 ? -11.330 -16.503 1.803 1.00 94.31 103 THR A O 1
ATOM 786 N N . GLY A 1 104 ? -12.164 -14.468 2.226 1.00 93.88 104 GLY A N 1
ATOM 787 C CA . GLY A 1 104 ? -12.612 -14.771 3.586 1.00 93.88 104 GLY A CA 1
ATOM 788 C C . GLY A 1 104 ? -12.096 -13.811 4.658 1.00 93.88 104 GLY A C 1
ATOM 789 O O . GLY A 1 104 ? -11.388 -12.843 4.396 1.00 93.88 104 GLY A O 1
ATOM 790 N N . LYS A 1 105 ? -12.488 -14.079 5.910 1.00 93.56 105 LYS A N 1
ATOM 791 C CA . LYS A 1 105 ? -12.250 -13.183 7.060 1.00 93.56 105 LYS A CA 1
ATOM 792 C C . LYS A 1 105 ? -10.803 -13.155 7.549 1.00 93.56 105 LYS A C 1
ATOM 794 O O . LYS A 1 105 ? -10.489 -12.322 8.390 1.00 93.56 105 LYS A O 1
ATOM 799 N N . GLN A 1 106 ? -9.960 -14.073 7.088 1.00 93.44 106 GLN A N 1
ATOM 800 C CA . GLN A 1 106 ? -8.534 -14.101 7.411 1.00 93.44 106 GLN A CA 1
ATOM 801 C C . GLN A 1 106 ? -7.747 -12.979 6.716 1.00 93.44 106 GLN A C 1
ATOM 803 O O . GLN A 1 106 ? -6.684 -12.595 7.201 1.00 93.44 106 GLN A O 1
ATOM 808 N N . ASP A 1 107 ? -8.285 -12.428 5.626 1.00 95.69 107 ASP A N 1
ATOM 809 C CA . ASP A 1 107 ? -7.639 -11.394 4.825 1.00 95.69 107 ASP A CA 1
ATOM 810 C C . ASP A 1 107 ? -8.205 -10.013 5.175 1.00 95.69 107 ASP A C 1
ATOM 812 O O . ASP A 1 107 ? -9.384 -9.866 5.517 1.00 95.69 107 ASP A O 1
ATOM 816 N N . VAL A 1 108 ? -7.369 -8.975 5.132 1.00 95.12 108 VAL A N 1
ATOM 817 C CA . VAL A 1 108 ? -7.833 -7.594 5.338 1.00 95.12 108 VAL A CA 1
ATOM 818 C C . VAL A 1 108 ? -8.761 -7.147 4.217 1.00 95.12 108 VAL A C 1
ATOM 820 O O . VAL A 1 108 ? -8.592 -7.538 3.067 1.00 95.12 108 VAL A O 1
ATOM 823 N N . ASP A 1 109 ? -9.712 -6.274 4.548 1.00 96.50 109 ASP A N 1
ATOM 824 C CA . ASP A 1 109 ? -10.683 -5.734 3.597 1.00 96.50 109 ASP A CA 1
ATOM 825 C C . ASP A 1 109 ? -10.030 -5.167 2.332 1.00 96.50 109 ASP A C 1
ATOM 827 O O . ASP A 1 109 ? -8.961 -4.536 2.372 1.00 96.50 109 ASP A O 1
ATOM 831 N N . TRP A 1 110 ? -10.742 -5.301 1.220 1.00 97.69 110 TRP A N 1
ATOM 832 C CA . TRP A 1 110 ? -10.474 -4.512 0.029 1.00 97.69 110 TRP A CA 1
ATOM 833 C C . TRP A 1 110 ? -10.930 -3.081 0.273 1.00 97.69 110 TRP A C 1
ATOM 835 O O . TRP A 1 110 ? -11.966 -2.842 0.902 1.00 97.69 110 TRP A O 1
ATOM 845 N N . LEU A 1 111 ? -10.143 -2.118 -0.194 1.00 97.81 111 LEU A N 1
ATOM 846 C CA . LEU A 1 111 ? -10.365 -0.706 0.098 1.00 97.81 111 LEU A CA 1
ATOM 847 C C . LEU A 1 111 ? -10.429 0.113 -1.180 1.00 97.81 111 LEU A C 1
ATOM 849 O O . LEU A 1 111 ? -9.662 -0.116 -2.109 1.00 97.81 111 LEU A O 1
ATOM 853 N N . TYR A 1 112 ? -11.294 1.119 -1.151 1.00 98.25 112 TYR A N 1
ATOM 854 C CA . TYR A 1 112 ? -11.256 2.248 -2.064 1.00 98.25 112 TYR A CA 1
ATOM 855 C C . TYR A 1 112 ? -10.840 3.490 -1.274 1.00 98.25 112 TYR A C 1
ATOM 857 O O . TYR A 1 112 ? -11.450 3.820 -0.243 1.00 98.25 112 TYR A O 1
ATOM 865 N N . LEU A 1 113 ? -9.781 4.149 -1.733 1.00 98.25 113 LEU A N 1
ATOM 866 C CA . LEU A 1 113 ? -9.219 5.347 -1.127 1.00 98.25 113 LEU A CA 1
ATOM 867 C C . LEU A 1 113 ? -9.093 6.456 -2.170 1.00 98.25 113 LEU A C 1
ATOM 869 O O . LEU A 1 113 ? -8.865 6.176 -3.344 1.00 98.25 113 LEU A O 1
ATOM 873 N N . THR A 1 114 ? -9.191 7.702 -1.718 1.00 97.88 114 THR A N 1
ATOM 874 C CA . THR A 1 114 ? -8.894 8.877 -2.547 1.00 97.88 114 THR A CA 1
ATOM 875 C C . THR A 1 114 ? -7.789 9.697 -1.917 1.00 97.88 114 THR A C 1
ATOM 877 O O . THR A 1 114 ? -7.616 9.663 -0.692 1.00 97.88 114 THR A O 1
ATOM 880 N N . ASP A 1 115 ? -7.069 10.443 -2.740 1.00 96.88 115 ASP A N 1
ATOM 881 C CA . ASP A 1 115 ? -6.014 11.334 -2.290 1.00 96.88 115 ASP A CA 1
ATOM 882 C C . ASP A 1 115 ? -6.524 12.418 -1.333 1.00 96.88 115 ASP A C 1
ATOM 884 O O . ASP A 1 115 ? -7.687 12.827 -1.351 1.00 96.88 115 ASP A O 1
ATOM 888 N N . ILE A 1 116 ? -5.621 12.824 -0.448 1.00 97.25 116 ILE A N 1
ATOM 889 C CA . ILE A 1 116 ? -5.741 14.007 0.410 1.00 97.25 116 ILE A CA 1
ATOM 890 C C . ILE A 1 116 ? -4.460 14.860 0.379 1.00 97.25 116 ILE A C 1
ATOM 892 O O . ILE A 1 116 ? -4.459 15.989 0.858 1.00 97.25 116 ILE A O 1
ATOM 896 N N . ALA A 1 117 ? -3.349 14.322 -0.144 1.00 95.56 117 ALA A N 1
ATOM 897 C CA . ALA A 1 117 ? -2.107 15.050 -0.403 1.00 95.56 117 ALA A CA 1
ATOM 898 C C . ALA A 1 117 ? -1.196 14.276 -1.373 1.00 95.56 117 ALA A C 1
ATOM 900 O O . ALA A 1 117 ? -1.194 13.043 -1.363 1.00 95.56 117 ALA A O 1
ATOM 901 N N . GLY A 1 118 ? -0.340 14.998 -2.103 1.00 94.56 118 GLY A N 1
ATOM 902 C CA . GLY A 1 118 ? 0.587 14.445 -3.100 1.00 94.56 118 GLY A CA 1
ATOM 903 C C . GLY A 1 118 ? -0.040 14.314 -4.489 1.00 94.56 118 GLY A C 1
ATOM 904 O O . GLY A 1 118 ? -1.221 14.599 -4.663 1.00 94.56 118 GLY A O 1
ATOM 905 N N . GLY A 1 119 ? 0.751 13.922 -5.491 1.00 95.00 119 GLY A N 1
ATOM 906 C CA . GLY A 1 119 ? 0.290 13.844 -6.883 1.00 95.00 119 GLY A CA 1
ATOM 907 C C . GLY A 1 119 ? 0.334 12.450 -7.515 1.00 95.00 119 GLY A C 1
ATOM 908 O O . GLY A 1 119 ? 0.008 12.332 -8.699 1.00 95.00 119 GLY A O 1
ATOM 909 N N . LEU A 1 120 ? 0.773 11.416 -6.781 1.00 95.44 120 LEU A N 1
ATOM 910 C CA . LEU A 1 120 ? 1.024 10.073 -7.330 1.00 95.44 120 LEU A CA 1
ATOM 911 C C . LEU A 1 120 ? -0.227 9.421 -7.929 1.00 95.44 120 LEU A C 1
ATOM 913 O O . LEU A 1 120 ? -0.133 8.762 -8.960 1.00 95.44 120 LEU A O 1
ATOM 917 N N . ALA A 1 121 ? -1.381 9.599 -7.291 1.00 96.44 121 ALA A N 1
ATOM 918 C CA . ALA A 1 121 ? -2.671 9.064 -7.715 1.00 96.44 121 ALA A CA 1
ATOM 919 C C . ALA A 1 121 ? -3.801 9.883 -7.087 1.00 96.44 121 ALA A C 1
ATOM 921 O O . ALA A 1 121 ? -3.609 10.410 -5.996 1.00 96.44 121 ALA A O 1
ATOM 922 N N . CYS A 1 122 ? -4.968 9.928 -7.730 1.00 96.75 122 CYS A N 1
ATOM 923 C CA . CYS A 1 122 ? -6.199 10.467 -7.140 1.00 96.75 122 CYS A CA 1
ATOM 924 C C . CYS A 1 122 ? -7.054 9.370 -6.501 1.00 96.75 122 CYS A C 1
ATOM 926 O O . CYS A 1 122 ? -7.714 9.576 -5.485 1.00 96.75 122 CYS A O 1
ATOM 928 N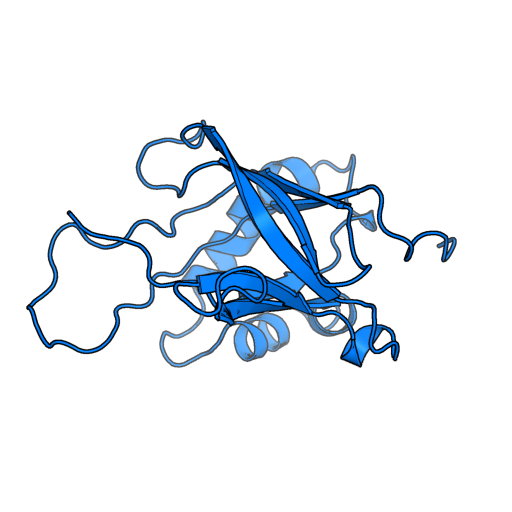 N . GLU A 1 123 ? -7.029 8.174 -7.083 1.00 97.25 123 GLU A N 1
ATOM 929 C CA . GLU A 1 123 ? -7.791 7.026 -6.608 1.00 97.25 123 GLU A CA 1
ATOM 930 C C . GLU A 1 123 ? -6.870 5.824 -6.429 1.00 97.25 123 GLU A C 1
ATOM 932 O O . GLU A 1 123 ? -5.962 5.575 -7.230 1.00 97.25 123 GLU A O 1
ATOM 937 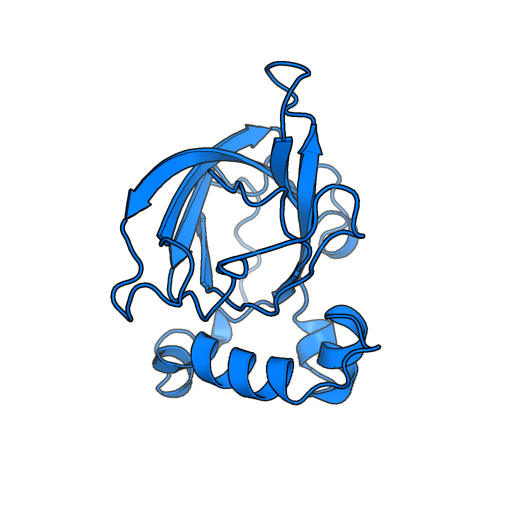N N . ILE A 1 124 ? -7.111 5.080 -5.350 1.00 98.25 124 ILE A N 1
ATOM 938 C CA . ILE A 1 124 ? -6.344 3.890 -5.000 1.00 98.25 124 ILE A CA 1
ATOM 939 C C . ILE A 1 124 ? -7.306 2.771 -4.639 1.00 98.25 124 ILE A C 1
ATOM 941 O O . ILE A 1 124 ? -8.143 2.908 -3.740 1.00 98.25 124 ILE A O 1
ATOM 945 N N . TYR A 1 125 ? -7.135 1.635 -5.302 1.00 97.94 125 TYR A N 1
ATOM 946 C CA . TYR A 1 125 ? -7.879 0.418 -5.011 1.00 97.94 125 TYR A CA 1
ATOM 947 C C . TYR A 1 125 ? -6.926 -0.614 -4.429 1.00 97.94 125 TYR A C 1
ATOM 949 O O . TYR A 1 125 ? -5.926 -0.957 -5.055 1.00 97.94 125 TYR A O 1
ATOM 957 N N . ARG A 1 126 ? -7.240 -1.120 -3.235 1.00 97.88 126 ARG A N 1
ATOM 958 C CA . ARG A 1 126 ? -6.557 -2.272 -2.642 1.00 97.88 126 ARG A CA 1
ATOM 959 C C . ARG A 1 126 ? -7.401 -3.515 -2.859 1.00 97.88 126 ARG A C 1
ATOM 961 O O . ARG A 1 126 ? -8.481 -3.607 -2.272 1.00 97.88 126 ARG A O 1
ATOM 968 N N . THR A 1 127 ? -6.891 -4.459 -3.636 1.00 96.75 127 THR A N 1
ATOM 969 C CA . THR A 1 127 ? -7.539 -5.741 -3.936 1.00 96.75 127 THR A CA 1
ATOM 970 C C . THR A 1 127 ? -6.618 -6.908 -3.593 1.00 96.75 127 THR A C 1
ATOM 972 O O . THR A 1 127 ? -5.499 -6.715 -3.112 1.00 96.75 127 THR A O 1
ATOM 975 N N . ASP A 1 128 ? -7.120 -8.127 -3.785 1.00 95.94 128 ASP A N 1
ATOM 976 C CA . ASP A 1 128 ? -6.364 -9.382 -3.702 1.00 95.94 128 ASP A CA 1
ATOM 977 C C . ASP A 1 128 ? -5.494 -9.501 -2.451 1.00 95.94 128 ASP A C 1
ATOM 979 O O . ASP A 1 128 ? -4.347 -9.926 -2.483 1.00 95.94 128 ASP A O 1
ATOM 983 N N . THR A 1 129 ? -6.050 -9.094 -1.316 1.00 97.00 129 THR A N 1
ATOM 984 C CA . THR A 1 129 ? -5.382 -9.145 -0.021 1.00 97.00 129 THR A CA 1
ATOM 985 C C . THR A 1 129 ? -5.173 -10.588 0.443 1.00 97.00 129 THR A C 1
ATOM 987 O O . THR A 1 129 ? -6.042 -11.443 0.250 1.00 97.00 129 THR A O 1
ATOM 990 N N . ARG A 1 130 ? -4.021 -10.862 1.064 1.00 97.12 130 ARG A N 1
ATOM 991 C CA . ARG A 1 130 ? -3.721 -12.111 1.782 1.00 97.12 130 ARG A CA 1
ATOM 992 C C . ARG A 1 130 ? -3.229 -11.781 3.187 1.00 97.12 130 ARG A C 1
ATOM 994 O O . ARG A 1 130 ? -2.272 -11.022 3.346 1.00 97.12 130 ARG A O 1
ATOM 1001 N N . ALA A 1 131 ? -3.885 -12.349 4.190 1.00 94.81 131 ALA A N 1
ATOM 1002 C CA . ALA A 1 131 ? -3.707 -12.125 5.616 1.00 94.81 131 ALA A CA 1
ATOM 1003 C C . ALA A 1 131 ? -3.810 -10.643 6.038 1.00 94.81 131 ALA A C 1
ATOM 1005 O O . ALA A 1 131 ? -4.600 -9.871 5.492 1.00 94.81 131 ALA A O 1
ATOM 1006 N N . GLY A 1 132 ? -3.050 -10.251 7.065 1.00 91.12 132 GLY A N 1
ATOM 1007 C CA . GLY A 1 132 ? -3.014 -8.892 7.615 1.00 91.12 132 GLY A CA 1
ATOM 1008 C C . GLY A 1 132 ? -4.021 -8.608 8.731 1.00 91.12 132 GLY A C 1
ATOM 1009 O O . GLY A 1 132 ? -3.993 -7.523 9.312 1.00 91.12 132 GLY A O 1
ATOM 1010 N N . GLN A 1 133 ? -4.905 -9.555 9.054 1.00 90.38 133 GLN A N 1
ATOM 1011 C CA . GLN A 1 133 ? -5.792 -9.421 10.207 1.00 90.38 133 GLN A CA 1
ATOM 1012 C C . GLN A 1 133 ? -4.983 -9.509 11.509 1.00 90.38 133 GLN A C 1
ATOM 1014 O O . GLN A 1 133 ? -4.109 -10.374 11.628 1.00 90.38 133 GLN A O 1
ATOM 1019 N N . PRO A 1 134 ? -5.246 -8.640 12.501 1.00 83.81 134 PRO A N 1
ATOM 1020 C CA . PRO A 1 134 ? -4.592 -8.744 13.797 1.00 83.81 134 PRO A CA 1
ATOM 1021 C C . PRO A 1 134 ? -5.016 -10.042 14.507 1.00 83.81 134 PRO A C 1
ATOM 1023 O O . PRO A 1 134 ? -6.125 -10.537 14.280 1.00 83.81 134 PRO A O 1
ATOM 1026 N N . PRO A 1 135 ? -4.179 -10.591 15.405 1.00 79.88 135 PRO A N 1
ATOM 1027 C CA . PRO A 1 135 ? -4.579 -11.730 16.221 1.00 79.88 135 PRO A CA 1
ATOM 1028 C C . PRO A 1 135 ? -5.795 -11.381 17.089 1.00 79.88 135 PRO A C 1
ATOM 1030 O O . PRO A 1 135 ? -5.990 -10.233 17.491 1.00 79.88 135 PRO A O 1
ATOM 1033 N N . ALA A 1 136 ? -6.596 -12.396 17.420 1.00 76.88 136 ALA A N 1
ATOM 1034 C CA . ALA A 1 136 ? -7.824 -12.224 18.200 1.00 76.88 136 ALA A CA 1
ATOM 1035 C C . ALA A 1 136 ? -7.580 -11.673 19.618 1.00 76.88 136 ALA A C 1
ATOM 1037 O O . ALA A 1 136 ? -8.485 -11.092 20.215 1.00 76.88 136 ALA A O 1
ATOM 1038 N N . THR A 1 137 ? -6.370 -11.858 20.153 1.00 73.06 137 THR A N 1
ATOM 1039 C CA . THR A 1 137 ? -5.973 -11.431 21.496 1.00 73.06 137 THR A CA 1
ATOM 1040 C C . THR A 1 137 ? -4.563 -10.847 21.478 1.00 73.06 137 THR A C 1
ATOM 1042 O O . THR A 1 137 ? -3.652 -11.455 20.918 1.00 73.06 137 THR A O 1
ATOM 1045 N N . CYS A 1 138 ? -4.363 -9.717 22.155 1.00 68.88 138 CYS A N 1
ATOM 1046 C CA . CYS A 1 138 ? -3.047 -9.207 22.537 1.00 68.88 138 CYS A CA 1
ATOM 1047 C C . CYS A 1 138 ? -3.052 -8.835 24.024 1.00 68.88 138 CYS A C 1
ATOM 1049 O O . CYS A 1 138 ? -4.106 -8.523 24.589 1.00 68.88 138 CYS A O 1
ATOM 1051 N N . THR A 1 139 ? -1.883 -8.875 24.658 1.00 76.25 139 THR A N 1
ATOM 1052 C CA . THR A 1 139 ? -1.722 -8.424 26.042 1.00 76.25 139 THR A CA 1
ATOM 1053 C C . THR A 1 139 ? -1.629 -6.897 26.046 1.00 76.25 139 THR A C 1
ATOM 1055 O O . THR A 1 139 ? -0.756 -6.353 25.374 1.00 76.25 139 THR A O 1
ATOM 1058 N N . PRO A 1 140 ? -2.491 -6.164 26.773 1.00 73.94 140 PRO A N 1
ATOM 1059 C CA . PRO A 1 140 ? -2.372 -4.711 26.863 1.00 73.94 140 PRO A CA 1
ATOM 1060 C C . PRO A 1 140 ? -0.973 -4.287 27.329 1.00 73.94 140 PRO A C 1
ATOM 1062 O O . PRO A 1 140 ? -0.459 -4.823 28.307 1.00 73.94 140 PRO A O 1
ATOM 1065 N N . GLY A 1 141 ? -0.366 -3.330 26.626 1.00 74.00 141 GLY A N 1
ATOM 1066 C CA . GLY A 1 141 ? 0.995 -2.862 26.909 1.00 74.00 141 GLY A CA 1
ATOM 1067 C C . GLY A 1 141 ? 2.116 -3.741 26.343 1.00 74.00 141 GLY A C 1
ATOM 1068 O O . GLY A 1 141 ? 3.277 -3.416 26.568 1.00 74.00 141 GLY A O 1
ATOM 1069 N N . SER A 1 142 ? 1.802 -4.821 25.613 1.00 76.00 142 SER A N 1
ATOM 1070 C CA . SER A 1 142 ? 2.809 -5.547 24.834 1.00 76.00 142 SER A CA 1
ATOM 1071 C C . SER A 1 142 ? 3.288 -4.729 23.638 1.00 76.00 142 SER A C 1
ATOM 1073 O O . SER A 1 142 ? 2.576 -3.845 23.152 1.00 76.00 142 SER A O 1
ATOM 1075 N N . ASP A 1 143 ? 4.453 -5.098 23.114 1.00 76.62 143 ASP A N 1
ATOM 1076 C CA . ASP A 1 143 ? 4.974 -4.531 21.874 1.00 76.62 143 ASP A CA 1
ATOM 1077 C C . ASP A 1 143 ? 3.978 -4.684 20.706 1.00 76.62 143 ASP A C 1
ATOM 1079 O O . ASP A 1 143 ? 3.147 -5.608 20.705 1.00 76.62 143 ASP A O 1
ATOM 1083 N N . PRO A 1 144 ? 4.040 -3.787 19.700 1.00 76.62 144 PRO A N 1
ATOM 1084 C CA . PRO A 1 144 ? 3.233 -3.901 18.495 1.00 76.62 144 PRO A CA 1
ATOM 1085 C C . PRO A 1 144 ? 3.415 -5.261 17.820 1.00 76.62 144 PRO A C 1
ATOM 1087 O O . PRO A 1 144 ? 4.531 -5.722 17.591 1.00 76.62 144 PRO A O 1
ATOM 1090 N N . ILE A 1 145 ? 2.297 -5.889 17.461 1.00 80.31 145 ILE A N 1
ATOM 1091 C CA . ILE A 1 145 ? 2.305 -7.149 16.721 1.00 80.31 145 ILE A CA 1
ATOM 1092 C C . ILE A 1 145 ? 2.321 -6.831 15.230 1.00 80.31 145 ILE A C 1
ATOM 1094 O O . ILE A 1 145 ? 1.408 -6.178 14.721 1.00 80.31 145 ILE A O 1
ATOM 1098 N N . THR A 1 146 ? 3.324 -7.349 14.530 1.00 84.81 146 THR A N 1
ATOM 1099 C CA . THR A 1 146 ? 3.409 -7.272 13.072 1.00 84.81 146 THR A CA 1
ATOM 1100 C C . THR A 1 146 ? 2.931 -8.580 12.462 1.00 84.81 146 THR A C 1
ATOM 1102 O O . THR A 1 146 ? 3.457 -9.651 12.760 1.00 84.81 146 THR A O 1
ATOM 1105 N N . VAL A 1 147 ? 1.939 -8.487 11.579 1.00 89.31 147 VAL A N 1
ATOM 1106 C CA . VAL A 1 147 ? 1.449 -9.609 10.777 1.00 89.31 147 VAL A CA 1
ATOM 1107 C C . VAL A 1 147 ? 1.851 -9.404 9.323 1.00 89.31 147 VAL A C 1
ATOM 1109 O O . VAL A 1 147 ? 1.700 -8.317 8.765 1.00 89.31 147 VAL A O 1
ATOM 1112 N N . LYS A 1 148 ? 2.385 -10.458 8.706 1.00 92.75 148 LYS A N 1
ATOM 1113 C CA . LYS A 1 148 ? 2.716 -10.456 7.282 1.00 92.75 148 LYS A CA 1
ATOM 1114 C C . LYS A 1 148 ? 1.428 -10.417 6.462 1.00 92.75 148 LYS A C 1
ATOM 1116 O O . LYS A 1 148 ? 0.469 -11.115 6.789 1.00 92.75 148 LYS A O 1
ATOM 1121 N N . TYR A 1 149 ? 1.419 -9.620 5.400 1.00 94.62 149 TYR A N 1
ATOM 1122 C CA . TYR A 1 149 ? 0.316 -9.550 4.450 1.00 94.62 149 TYR A CA 1
ATOM 1123 C C . TYR A 1 149 ? 0.839 -9.171 3.064 1.00 94.62 149 TYR A C 1
ATOM 1125 O O . TYR A 1 149 ? 1.927 -8.602 2.947 1.00 94.62 149 TYR A O 1
ATOM 1133 N N . THR A 1 150 ? 0.057 -9.469 2.034 1.00 96.44 150 THR A N 1
ATOM 1134 C CA . THR A 1 150 ? 0.253 -8.959 0.671 1.00 96.44 150 THR A CA 1
ATOM 1135 C C . THR A 1 150 ? -1.065 -8.411 0.137 1.00 96.44 150 THR A C 1
ATOM 1137 O O . THR A 1 150 ? -2.142 -8.719 0.654 1.00 96.44 150 THR A O 1
ATOM 1140 N N . SER A 1 151 ? -0.991 -7.546 -0.870 1.00 96.75 151 SER A N 1
ATOM 1141 C CA . SER A 1 151 ? -2.159 -7.003 -1.561 1.00 96.75 151 SER A CA 1
ATOM 1142 C C . SER A 1 151 ? -1.762 -6.447 -2.917 1.00 96.75 151 SER A C 1
ATOM 1144 O O . SER A 1 151 ? -0.618 -6.024 -3.095 1.00 96.75 151 SER A O 1
ATOM 1146 N N . LEU A 1 152 ? -2.725 -6.362 -3.825 1.00 96.31 152 LEU A N 1
ATOM 1147 C CA . LEU A 1 152 ? -2.576 -5.651 -5.084 1.00 96.31 152 LEU A CA 1
ATOM 1148 C C . LEU A 1 152 ? -3.102 -4.218 -4.939 1.00 96.31 152 LEU A C 1
ATOM 1150 O O . LEU A 1 152 ? -4.139 -3.989 -4.311 1.00 96.31 152 LEU A O 1
ATOM 1154 N N . TYR A 1 153 ? -2.373 -3.257 -5.503 1.00 96.88 153 TYR A N 1
ATOM 1155 C CA . TYR A 1 153 ? -2.762 -1.851 -5.518 1.00 96.88 153 TYR A CA 1
ATOM 1156 C C . TYR A 1 153 ? -2.897 -1.350 -6.950 1.00 96.88 153 TYR A C 1
ATOM 1158 O O . TYR A 1 153 ? -2.007 -1.560 -7.772 1.00 96.88 153 TYR A O 1
ATOM 1166 N N . TRP A 1 154 ? -3.988 -0.638 -7.211 1.00 95.81 154 TRP A N 1
ATOM 1167 C CA . TRP A 1 154 ? -4.236 0.056 -8.469 1.00 95.81 154 TRP A CA 1
ATOM 1168 C C . TRP A 1 154 ? -4.234 1.554 -8.203 1.00 95.81 154 TRP A C 1
ATOM 1170 O O . TRP A 1 154 ? -5.002 2.017 -7.362 1.00 95.81 154 TRP A O 1
ATOM 1180 N N . PHE A 1 155 ? -3.374 2.287 -8.905 1.00 95.50 155 PHE A N 1
ATOM 1181 C CA . PHE A 1 155 ? -3.207 3.734 -8.779 1.00 95.50 155 PHE A CA 1
ATOM 1182 C C . PHE A 1 155 ? -3.725 4.404 -10.054 1.00 95.50 155 PHE A C 1
ATOM 1184 O O . PHE A 1 155 ? -3.248 4.080 -11.142 1.00 95.50 155 PHE A O 1
ATOM 1191 N N . THR A 1 156 ? -4.694 5.316 -9.946 1.00 93.81 156 THR A N 1
ATOM 1192 C CA . THR A 1 156 ? -5.295 5.992 -11.112 1.00 93.81 156 THR A CA 1
ATOM 1193 C C . THR A 1 156 ? -5.443 7.497 -10.897 1.00 93.81 156 THR A C 1
ATOM 1195 O O . THR A 1 156 ? -5.430 7.992 -9.770 1.00 93.81 156 THR A O 1
ATOM 1198 N N . GLY A 1 157 ? -5.555 8.246 -12.000 1.00 90.88 157 GLY A N 1
ATOM 1199 C CA . GLY A 1 157 ? -5.790 9.698 -11.987 1.00 90.88 157 GLY A CA 1
ATOM 1200 C C . GLY A 1 157 ? -4.598 10.557 -11.548 1.00 90.88 157 GLY A C 1
ATOM 1201 O O . GLY A 1 157 ? -4.737 11.768 -11.449 1.00 90.88 157 GLY A O 1
ATOM 1202 N N . GLY A 1 158 ? -3.438 9.954 -11.283 1.00 83.12 158 GLY A N 1
ATOM 1203 C CA . GLY A 1 158 ? -2.230 10.683 -10.904 1.00 83.12 158 GLY A CA 1
ATOM 1204 C C . GLY A 1 158 ? -1.605 11.465 -12.055 1.00 83.12 158 GLY A C 1
ATOM 1205 O O . GLY A 1 158 ? -1.812 11.162 -13.228 1.00 83.12 158 GLY A O 1
ATOM 1206 N N . ASN A 1 159 ? -0.753 12.426 -11.701 1.00 77.81 159 ASN A N 1
ATOM 1207 C CA . ASN A 1 159 ? -0.002 13.244 -12.664 1.00 77.81 159 ASN A CA 1
ATOM 1208 C C . ASN A 1 159 ? 1.339 12.609 -13.074 1.00 77.81 159 ASN A C 1
ATOM 1210 O O . ASN A 1 159 ? 2.186 13.250 -13.697 1.00 77.81 159 ASN A O 1
ATOM 1214 N N . PHE A 1 160 ? 1.534 11.341 -12.715 1.00 68.44 160 PHE A N 1
ATOM 1215 C CA . PHE A 1 160 ? 2.732 10.560 -12.982 1.00 68.44 160 PHE A CA 1
ATOM 1216 C C . PHE A 1 160 ? 2.348 9.369 -13.858 1.00 68.44 160 PHE A C 1
ATOM 1218 O O . PHE A 1 160 ? 2.183 8.254 -13.376 1.00 68.44 160 PHE A O 1
ATOM 1225 N N . GLY A 1 161 ? 2.148 9.625 -15.153 1.00 53.88 161 GLY A N 1
ATOM 1226 C CA . GLY A 1 161 ? 1.753 8.593 -16.109 1.00 53.88 161 GLY A CA 1
ATOM 1227 C C . GLY A 1 161 ? 1.918 9.030 -17.560 1.00 53.88 161 GLY A C 1
ATOM 1228 O O . GLY A 1 161 ? 1.009 9.628 -18.117 1.00 53.88 161 GLY A O 1
ATOM 1229 N N . ASP A 1 162 ? 3.104 8.765 -18.120 1.00 41.78 162 ASP A N 1
ATOM 1230 C CA . ASP A 1 162 ? 3.319 8.272 -19.496 1.00 41.78 162 ASP A CA 1
ATOM 1231 C C . ASP A 1 162 ? 4.829 8.058 -19.752 1.00 41.78 162 ASP A C 1
ATOM 1233 O O . ASP A 1 162 ? 5.411 8.544 -20.722 1.00 41.78 162 ASP A O 1
ATOM 1237 N N . SER A 1 163 ? 5.528 7.308 -18.890 1.00 39.62 163 SER A N 1
ATOM 1238 C CA . SER A 1 163 ? 6.749 6.656 -19.374 1.00 39.62 163 SER A CA 1
ATOM 1239 C C . SER A 1 163 ? 6.312 5.408 -20.122 1.00 39.62 163 SER A C 1
ATOM 1241 O O . SER A 1 163 ? 6.141 4.349 -19.523 1.00 39.62 163 SER A O 1
ATOM 1243 N N . LYS A 1 164 ? 6.078 5.572 -21.427 1.00 31.83 164 LYS A N 1
ATOM 1244 C CA . LYS A 1 164 ? 6.003 4.465 -22.381 1.00 31.83 164 LYS A CA 1
ATOM 1245 C C . LYS A 1 164 ? 7.101 3.452 -22.040 1.00 31.83 164 LYS A C 1
ATOM 1247 O O . LYS A 1 164 ? 8.280 3.811 -22.071 1.00 31.83 164 LYS A O 1
ATOM 1252 N N . HIS A 1 165 ? 6.700 2.238 -21.677 1.00 35.66 165 HIS A N 1
ATOM 1253 C CA . HIS A 1 165 ? 7.558 1.071 -21.830 1.00 35.66 165 HIS A CA 1
ATOM 1254 C C . HIS A 1 165 ? 7.669 0.733 -23.316 1.00 35.66 165 HIS A C 1
ATOM 1256 O O . HIS A 1 165 ? 6.643 0.861 -24.025 1.00 35.66 165 HIS A O 1
#

Mean predicted aligned error: 5.57 Å

InterPro domains:
  IPR021851 Protein of unknown function DUF3455 [PF11937] (3-155)

Nearest PDB structures (foldseek):
  9f9p-assembly1_H  TM=2.339E-01  e=1.976E+00  Trypanosoma cruzi
  8bzl-assembly1_b  TM=2.153E-01  e=3.327E+00  Homo sapiens
  2pr8-assembly1_B  TM=2.305E-01  e=3.735E+00  Salmonella enterica subsp. enterica serovar Typhimurium
  6tu3-assembly1_V  TM=2.529E-01  e=5.285E+00  Rattus norvegicus
  2bue-assembly1_A  TM=1.852E-01  e=5.285E+00  Escherichia coli

pLDDT: mean 88.22, std 12.42, range [31.83, 98.25]

Foldseek 3Di:
DDDDLKDKAWDFDPVVCPPPPCVVCVQVVVLVQQVPDDPVDDRLRSLVVVDVVRNVRTQFMKIWDQDPVPSHGIWIKGANCVVVVHPLQMFTWDFPDWDQAPVDDQWDIWTWIAGPGGQNAGIKTKHDKDGPDDDPDDDPPDDDDDDDMGTDMDGHPGPPDDPPD

Organism: NCBI:txid297713

Sequence (165 aa):
MYRAAGAVAQIIDVSCMHGGHEFTDIASVAYDYWTSAPSHMDAKEAIRHVHPVLERLTLGEHYFVTNPETGSGTSPRWDFTARLGNPEAYVTAAKKGGIAAPTGKQDVDWLYLTDIAGGLACEIYRTDTRAGQPPATCTPGSDPITVKYTSLYWFTGGNFGDSKH

Radius of gyration: 16.04 Å; Cα contacts (8 Å, |Δi|>4): 289; chains: 1; bounding box: 33×36×49 Å

Solvent-accessible surface area (backbone atoms only — not comparable to full-atom values): 9665 Å² total; per-residue (Å²): 136,90,72,85,90,64,61,79,46,69,40,64,66,58,70,92,42,60,93,42,82,69,45,82,48,40,33,58,56,52,35,57,55,56,69,70,41,59,91,89,54,51,67,70,61,42,39,56,71,73,38,75,64,50,57,74,33,43,43,36,41,33,36,57,41,67,22,82,91,72,74,54,66,72,26,50,30,40,43,24,25,84,71,69,75,32,93,51,35,20,23,31,32,45,82,77,49,67,46,77,30,94,92,36,88,62,21,36,60,25,36,35,28,34,51,78,41,66,39,40,23,42,38,38,39,39,40,66,46,37,38,52,51,77,72,98,72,79,65,89,89,55,79,87,84,87,64,74,59,34,58,43,76,48,75,38,84,29,85,72,79,82,82,80,126